Protein AF-A0A536RA27-F1 (afdb_monomer)

Foldseek 3Di:
DDPDDPPPVVVVPDADQPDPVSLVVVCVVCVVVQLVVQCVVVVDNVVSVVVSVVVSVVCNVCRNVDDPPDDPPPPPPPDDDD

Structure (mmCIF, N/CA/C/O backbone):
data_AF-A0A536RA27-F1
#
_entry.id   AF-A0A536RA27-F1
#
loop_
_atom_site.group_PDB
_atom_site.id
_atom_site.type_symbol
_atom_site.label_atom_id
_atom_site.label_alt_id
_atom_site.label_comp_id
_atom_site.label_asym_id
_atom_site.label_entity_id
_atom_site.label_seq_id
_atom_site.pdbx_PDB_ins_code
_atom_site.Cartn_x
_atom_site.Cartn_y
_atom_site.Cartn_z
_atom_site.occupancy
_atom_site.B_iso_or_equiv
_atom_site.auth_seq_id
_atom_site.auth_comp_id
_atom_site.auth_asym_id
_atom_site.auth_atom_id
_atom_site.pdbx_PDB_model_num
ATOM 1 N N . MET A 1 1 ? -21.804 18.677 -24.304 1.00 33.88 1 MET A N 1
ATOM 2 C CA . MET A 1 1 ? -20.681 18.785 -23.342 1.00 33.88 1 MET A CA 1
ATOM 3 C C . MET A 1 1 ? -20.903 17.710 -22.292 1.00 33.88 1 MET A C 1
ATOM 5 O O . MET A 1 1 ? -21.985 17.702 -21.740 1.00 33.88 1 MET A O 1
ATOM 9 N N . ARG A 1 2 ? -20.044 16.744 -21.989 1.00 45.59 2 ARG A N 1
ATOM 10 C CA . ARG A 1 2 ? -18.661 16.432 -22.348 1.00 45.59 2 ARG A CA 1
ATOM 11 C C . ARG A 1 2 ? -18.576 14.902 -22.200 1.00 45.59 2 ARG A C 1
ATOM 13 O O . ARG A 1 2 ? -18.582 14.402 -21.083 1.00 45.59 2 ARG A O 1
ATOM 20 N N . LEU A 1 3 ? -18.608 14.175 -23.319 1.00 39.44 3 LEU A N 1
ATOM 21 C CA . LEU A 1 3 ? -18.178 12.776 -23.380 1.00 39.44 3 LEU A CA 1
ATOM 22 C C . LEU A 1 3 ? -16.654 12.816 -23.330 1.00 39.44 3 LEU A C 1
ATOM 24 O O . LEU A 1 3 ? -15.995 12.812 -24.363 1.00 39.44 3 LEU A O 1
ATOM 28 N N . GLU A 1 4 ? -16.104 12.986 -22.137 1.00 45.22 4 GLU A N 1
ATOM 29 C CA . GLU A 1 4 ? -14.692 12.720 -21.941 1.00 45.22 4 GLU A CA 1
ATOM 30 C C . GLU A 1 4 ? -14.536 11.266 -21.571 1.00 45.22 4 GLU A C 1
ATOM 32 O O . GLU A 1 4 ? -14.838 10.850 -20.456 1.00 45.22 4 GLU A O 1
ATOM 37 N N . SER A 1 5 ? -14.125 10.516 -22.587 1.00 39.44 5 SER A N 1
ATOM 38 C CA . SER A 1 5 ? -13.003 9.601 -22.483 1.00 39.44 5 SER A CA 1
ATOM 39 C C . SER A 1 5 ? -12.927 8.898 -21.136 1.00 39.44 5 SER A C 1
ATOM 41 O O . SER A 1 5 ? -12.180 9.283 -20.238 1.00 39.44 5 SER A O 1
ATOM 43 N N . ILE A 1 6 ? -13.678 7.805 -21.037 1.00 49.94 6 ILE A N 1
ATOM 44 C CA . ILE A 1 6 ? -13.268 6.669 -20.219 1.00 49.94 6 ILE A CA 1
ATOM 45 C C . ILE A 1 6 ? -11.964 6.184 -20.864 1.00 49.94 6 ILE A C 1
ATOM 47 O O . ILE A 1 6 ? -11.964 5.313 -21.730 1.00 49.94 6 ILE A O 1
ATOM 51 N N . GLU A 1 7 ? -10.865 6.869 -20.553 1.00 46.69 7 GLU A N 1
ATOM 52 C CA . GLU A 1 7 ? -9.521 6.467 -20.937 1.00 46.69 7 GLU A CA 1
ATOM 53 C C . GLU A 1 7 ? -9.350 5.050 -20.389 1.00 46.69 7 GLU A C 1
ATOM 55 O O . GLU A 1 7 ? -9.473 4.825 -19.185 1.00 46.69 7 GLU A O 1
ATOM 60 N N . LEU A 1 8 ? -9.168 4.093 -21.293 1.00 40.78 8 LEU A N 1
ATOM 61 C CA . LEU A 1 8 ? -9.038 2.675 -20.989 1.00 40.78 8 LEU A CA 1
ATOM 62 C C . LEU A 1 8 ? -7.973 2.496 -19.885 1.00 40.78 8 LEU A C 1
ATOM 64 O O . LEU A 1 8 ? -6.804 2.806 -20.129 1.00 40.78 8 LEU A O 1
ATOM 68 N N . PRO A 1 9 ? -8.335 2.016 -18.679 1.00 47.34 9 PRO A N 1
ATOM 69 C CA . PRO A 1 9 ? -7.415 1.988 -17.538 1.00 47.34 9 PRO A CA 1
ATOM 70 C C . PRO A 1 9 ? -6.184 1.094 -17.789 1.00 47.34 9 PRO A C 1
ATOM 72 O O . PRO A 1 9 ? -5.098 1.370 -17.289 1.00 47.34 9 PRO A O 1
ATOM 75 N N . ALA A 1 10 ? -6.306 0.117 -18.692 1.00 50.38 10 ALA A N 1
ATOM 76 C CA . ALA A 1 10 ? -5.326 -0.943 -18.911 1.00 50.38 10 ALA A CA 1
ATOM 77 C C . ALA A 1 10 ? -3.975 -0.514 -19.524 1.00 50.38 10 ALA A C 1
ATOM 79 O O . ALA A 1 10 ? -2.983 -1.223 -19.348 1.00 50.38 10 ALA A O 1
ATOM 80 N N . GLU A 1 11 ? -3.894 0.609 -20.248 1.00 44.91 11 GLU A N 1
ATOM 81 C CA . GLU A 1 11 ? -2.641 1.018 -20.917 1.00 44.91 11 GLU A CA 1
ATOM 82 C C . GLU A 1 11 ? -1.773 1.944 -20.046 1.00 44.91 11 GLU A C 1
ATOM 84 O O . GLU A 1 11 ? -0.554 1.977 -20.198 1.00 44.91 11 GLU A O 1
ATOM 89 N N . ARG A 1 12 ? -2.376 2.607 -19.046 1.00 51.59 12 ARG A N 1
ATOM 90 C 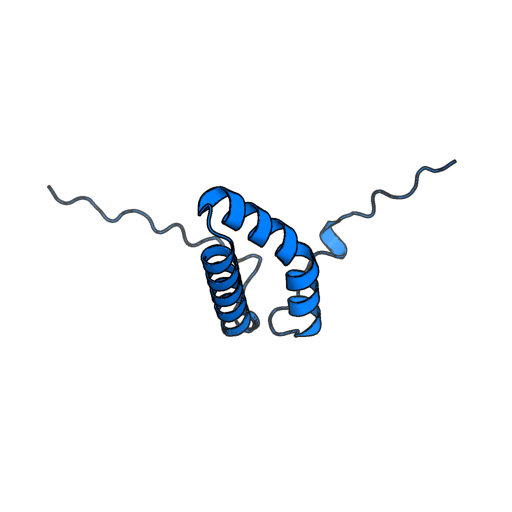CA . ARG A 1 12 ? -1.679 3.391 -18.003 1.00 51.59 12 ARG A CA 1
ATOM 91 C C . ARG A 1 12 ? -1.345 2.577 -16.738 1.00 51.59 12 ARG A C 1
ATOM 93 O O . ARG A 1 12 ? -0.692 3.099 -15.836 1.00 51.59 12 ARG A O 1
ATOM 100 N N . GLU A 1 13 ? -1.791 1.322 -16.659 1.00 62.41 13 GLU A N 1
ATOM 101 C CA . GLU A 1 13 ? -1.778 0.496 -15.436 1.00 62.41 13 GLU A CA 1
ATOM 102 C C . GLU A 1 13 ? -0.645 -0.525 -15.331 1.00 62.41 13 GLU A C 1
ATOM 104 O O . GLU A 1 13 ? -0.509 -1.178 -14.294 1.00 62.41 13 GLU A O 1
ATOM 109 N N . ARG A 1 14 ? 0.197 -0.670 -16.357 1.00 79.00 14 ARG A N 1
ATOM 110 C CA . ARG A 1 14 ? 1.367 -1.541 -16.228 1.00 79.00 14 ARG A CA 1
ATOM 111 C C . ARG A 1 14 ? 2.443 -0.831 -15.423 1.00 79.00 14 ARG A C 1
ATOM 113 O O . ARG A 1 14 ? 2.903 0.246 -15.788 1.00 79.00 14 ARG A O 1
ATOM 120 N N . TYR A 1 15 ? 2.818 -1.453 -14.317 1.00 87.94 15 TYR A N 1
ATOM 121 C CA . TYR A 1 15 ? 3.990 -1.066 -13.557 1.00 87.94 15 TYR A CA 1
ATOM 122 C C . TYR A 1 15 ? 5.194 -1.870 -14.037 1.00 87.94 15 TYR A C 1
ATOM 124 O O . TYR A 1 15 ? 5.078 -3.077 -14.251 1.00 87.94 15 TYR A O 1
ATOM 132 N N . GLU A 1 16 ? 6.338 -1.211 -14.168 1.00 91.56 16 GLU A N 1
ATOM 133 C CA . GLU A 1 16 ? 7.608 -1.831 -14.525 1.00 91.56 16 GLU A CA 1
ATOM 134 C C . GLU A 1 16 ? 8.342 -2.335 -13.267 1.00 91.56 16 GLU A C 1
ATOM 136 O O . GLU A 1 16 ? 8.811 -1.523 -12.459 1.00 91.56 16 GLU A O 1
ATOM 141 N N . PRO A 1 17 ? 8.472 -3.664 -13.073 1.00 91.12 17 PRO A N 1
ATOM 142 C CA . PRO A 1 17 ? 9.219 -4.231 -11.955 1.00 91.12 17 PRO A CA 1
ATOM 143 C C . PRO A 1 17 ? 10.650 -3.688 -11.906 1.00 91.12 17 PRO A C 1
ATOM 145 O O . PRO A 1 17 ? 11.387 -3.727 -12.887 1.00 91.12 17 PRO A O 1
ATOM 148 N N . GLY A 1 18 ? 11.065 -3.191 -10.744 1.00 90.75 18 GLY A N 1
ATOM 149 C CA . GLY A 1 18 ? 12.375 -2.570 -10.547 1.00 90.75 18 GLY A CA 1
ATOM 150 C C . GLY A 1 18 ? 12.452 -1.066 -10.822 1.00 90.75 18 GLY A C 1
ATOM 151 O O . GLY A 1 18 ? 13.426 -0.459 -10.377 1.00 90.75 18 GLY A O 1
ATOM 152 N N . SER A 1 19 ? 11.442 -0.450 -11.452 1.00 94.75 19 SER A N 1
ATOM 153 C CA . SER A 1 19 ? 11.345 1.012 -11.576 1.00 94.75 19 SER A CA 1
ATOM 154 C C . SER A 1 19 ? 10.900 1.639 -10.253 1.00 94.75 19 SER A C 1
ATOM 156 O O . SER A 1 19 ? 9.837 1.317 -9.718 1.00 94.75 19 SER A O 1
ATOM 158 N N . GLU A 1 20 ? 11.720 2.537 -9.708 1.00 95.00 20 GLU A N 1
ATOM 159 C CA . GLU A 1 20 ? 11.427 3.232 -8.449 1.00 95.00 20 GLU A CA 1
ATOM 160 C C . GLU A 1 20 ? 10.230 4.181 -8.592 1.00 95.00 20 GLU A C 1
ATOM 162 O O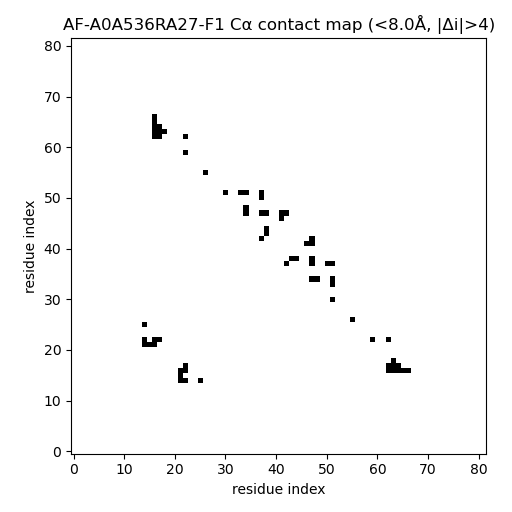 . GLU A 1 20 ? 9.343 4.181 -7.741 1.00 95.00 20 GLU A O 1
ATOM 167 N N . ALA A 1 21 ? 10.142 4.907 -9.711 1.00 95.19 21 ALA A N 1
ATOM 168 C CA . ALA A 1 21 ? 9.027 5.811 -10.000 1.00 95.19 21 ALA A CA 1
ATOM 169 C C . ALA A 1 21 ? 7.685 5.064 -10.102 1.00 95.19 21 ALA A C 1
ATOM 171 O O . ALA A 1 21 ? 6.642 5.560 -9.668 1.00 95.19 21 ALA A O 1
ATOM 172 N N . ASP A 1 22 ? 7.707 3.846 -10.641 1.00 94.06 22 ASP A N 1
ATOM 173 C CA . ASP A 1 22 ? 6.515 3.010 -10.747 1.00 94.06 22 ASP A CA 1
ATOM 174 C C . ASP A 1 22 ? 6.094 2.442 -9.395 1.00 94.06 22 ASP A C 1
ATOM 176 O O . ASP A 1 22 ? 4.900 2.436 -9.082 1.00 94.06 22 ASP A O 1
ATOM 180 N N . PHE A 1 23 ? 7.056 2.045 -8.559 1.00 94.81 23 PHE A N 1
ATOM 181 C CA . PHE A 1 23 ? 6.763 1.649 -7.185 1.00 94.81 23 PHE A CA 1
ATOM 182 C C . PHE A 1 23 ? 6.225 2.824 -6.359 1.00 94.81 23 PHE A C 1
ATOM 184 O O . PHE A 1 23 ? 5.266 2.663 -5.605 1.00 94.81 23 PHE A O 1
ATOM 191 N N . GLU A 1 24 ? 6.782 4.025 -6.524 1.00 95.81 24 GLU A N 1
ATOM 192 C CA . GLU A 1 24 ? 6.281 5.231 -5.866 1.00 95.81 24 GLU A CA 1
ATOM 193 C C . GLU A 1 24 ? 4.846 5.550 -6.309 1.00 95.81 24 GLU A C 1
ATOM 195 O O . GLU A 1 24 ? 3.983 5.836 -5.472 1.00 95.81 24 GLU A O 1
ATOM 200 N N . ARG A 1 25 ? 4.553 5.449 -7.613 1.00 94.31 25 ARG A N 1
ATOM 201 C CA . ARG A 1 25 ? 3.192 5.609 -8.143 1.00 94.31 25 ARG A CA 1
ATOM 202 C C . ARG A 1 25 ? 2.238 4.579 -7.539 1.00 94.31 25 ARG A C 1
ATOM 204 O O . ARG A 1 25 ? 1.143 4.951 -7.118 1.00 94.31 25 ARG A O 1
ATOM 211 N N . LEU A 1 26 ? 2.643 3.309 -7.463 1.00 93.12 26 LEU 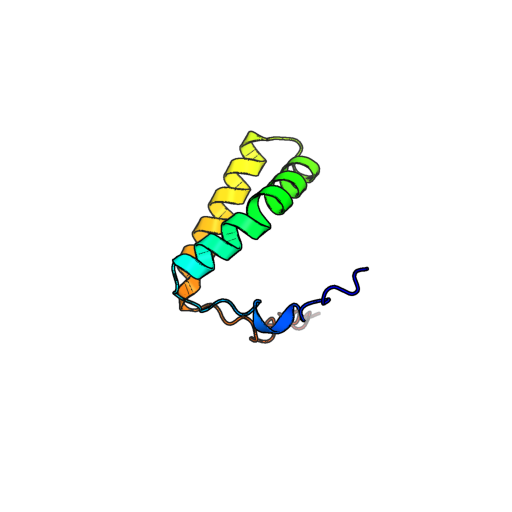A N 1
ATOM 212 C CA . LEU A 1 26 ? 1.877 2.251 -6.796 1.00 93.12 26 LEU A CA 1
ATOM 213 C C . LEU A 1 26 ? 1.590 2.630 -5.338 1.00 93.12 26 LEU A C 1
ATOM 215 O O . LEU A 1 26 ? 0.426 2.712 -4.950 1.00 93.12 26 LEU A O 1
ATOM 219 N N . TYR A 1 27 ? 2.633 2.944 -4.567 1.00 94.56 27 TYR A N 1
ATOM 220 C CA . TYR A 1 27 ? 2.536 3.332 -3.162 1.00 94.56 27 TYR A CA 1
ATOM 221 C C . TYR A 1 27 ? 1.556 4.492 -2.955 1.00 94.56 27 TYR A C 1
ATOM 223 O O . TYR A 1 27 ? 0.616 4.380 -2.164 1.00 94.56 27 TYR A O 1
ATOM 231 N N . ARG A 1 28 ? 1.712 5.592 -3.702 1.00 95.00 28 ARG A N 1
ATOM 232 C CA . ARG A 1 28 ? 0.845 6.778 -3.590 1.00 95.00 28 ARG A CA 1
ATOM 233 C C . ARG A 1 28 ? -0.618 6.457 -3.895 1.00 95.00 28 ARG A C 1
ATOM 235 O O . ARG A 1 28 ? -1.503 6.974 -3.211 1.00 95.00 28 ARG A O 1
ATOM 242 N N . ASN A 1 29 ? -0.868 5.579 -4.866 1.00 94.62 29 ASN A N 1
ATOM 243 C CA . ASN A 1 29 ? -2.218 5.196 -5.273 1.00 94.62 29 ASN A CA 1
ATOM 244 C C . ASN A 1 29 ? -2.907 4.267 -4.260 1.00 94.62 29 ASN A C 1
ATOM 246 O O . ASN A 1 29 ? -4.129 4.321 -4.116 1.00 94.62 29 ASN A O 1
ATOM 250 N N . THR A 1 30 ? -2.160 3.417 -3.546 1.00 94.44 30 THR A N 1
ATOM 251 C CA . THR A 1 30 ? -2.756 2.364 -2.704 1.00 94.44 30 THR A CA 1
ATOM 252 C C . THR A 1 30 ? -2.633 2.594 -1.199 1.00 94.44 30 THR A C 1
ATOM 254 O O . THR A 1 30 ? -3.455 2.059 -0.450 1.00 94.44 30 THR A O 1
ATOM 257 N N . TYR A 1 31 ? -1.674 3.404 -0.734 1.00 95.50 31 TYR A N 1
ATOM 258 C CA . TYR A 1 31 ? -1.339 3.549 0.690 1.00 95.50 31 TYR A CA 1
ATOM 259 C C . TYR A 1 31 ? -2.545 3.901 1.563 1.00 95.50 31 TYR A C 1
ATOM 261 O O . TYR A 1 31 ? -2.874 3.165 2.491 1.00 95.50 31 TYR A O 1
ATOM 269 N N . ARG A 1 32 ? -3.260 4.986 1.235 1.00 95.44 32 ARG A N 1
ATOM 270 C CA . ARG A 1 32 ? -4.380 5.479 2.060 1.00 95.44 32 ARG A CA 1
ATOM 271 C C . ARG A 1 32 ? -5.507 4.451 2.177 1.00 95.44 32 ARG A C 1
ATOM 273 O O . ARG A 1 32 ? -6.094 4.308 3.246 1.00 95.44 32 ARG A O 1
ATOM 280 N N . ARG A 1 33 ? -5.791 3.721 1.092 1.00 95.75 33 ARG A N 1
ATOM 281 C CA . ARG A 1 33 ? -6.839 2.690 1.057 1.00 95.75 33 ARG A CA 1
ATOM 282 C C . ARG A 1 33 ? -6.461 1.474 1.903 1.00 95.75 33 ARG A C 1
ATOM 284 O O . ARG A 1 33 ? -7.297 0.975 2.655 1.00 95.75 33 ARG A O 1
ATOM 291 N N . ILE A 1 34 ? -5.217 1.008 1.790 1.00 95.69 34 ILE A N 1
ATOM 292 C CA . ILE A 1 34 ? -4.714 -0.136 2.564 1.00 95.69 34 ILE A CA 1
ATOM 293 C C . ILE A 1 34 ? -4.655 0.215 4.052 1.00 95.69 34 ILE A C 1
ATOM 295 O O . ILE A 1 34 ? -5.222 -0.516 4.860 1.00 95.69 34 ILE A O 1
ATOM 299 N N . LEU A 1 35 ? -4.079 1.366 4.407 1.00 96.88 35 LEU A N 1
ATOM 300 C CA . LEU A 1 35 ? -3.999 1.808 5.798 1.00 96.88 35 LEU A CA 1
ATOM 301 C C . LEU A 1 35 ? -5.392 1.967 6.426 1.00 96.88 35 LEU A C 1
ATOM 303 O O . LEU A 1 35 ? -5.630 1.469 7.520 1.00 96.88 35 LEU A O 1
ATOM 307 N N . GLY A 1 36 ? -6.345 2.596 5.726 1.00 96.25 36 GLY A N 1
ATOM 308 C CA . GLY A 1 36 ? -7.721 2.734 6.223 1.00 96.25 36 GLY A CA 1
ATOM 309 C C . GLY A 1 36 ? -8.415 1.387 6.462 1.00 96.25 36 GLY A C 1
ATOM 310 O O . GLY A 1 36 ? -9.141 1.216 7.444 1.00 96.25 36 GLY A O 1
ATOM 311 N N . THR A 1 37 ? -8.143 0.406 5.597 1.00 97.00 37 THR A N 1
ATOM 312 C CA . THR A 1 37 ? -8.640 -0.966 5.756 1.00 97.00 37 THR A CA 1
ATOM 313 C C . THR A 1 37 ? -8.023 -1.625 6.988 1.00 97.00 37 THR A C 1
ATOM 315 O O . THR A 1 37 ? -8.750 -2.167 7.816 1.00 97.00 37 THR A O 1
ATOM 318 N N . LEU A 1 38 ? -6.702 -1.524 7.158 1.00 96.81 38 LEU A N 1
ATOM 319 C CA . LEU A 1 38 ? -6.005 -2.085 8.314 1.00 96.81 38 LEU A CA 1
ATOM 320 C C . LEU A 1 38 ? -6.478 -1.447 9.622 1.00 96.81 38 LEU A C 1
ATOM 322 O O . LEU A 1 38 ? -6.857 -2.183 10.523 1.00 96.81 38 LEU A O 1
ATOM 326 N N . ILE A 1 39 ? -6.601 -0.119 9.699 1.00 98.19 39 ILE A N 1
ATOM 327 C CA . ILE A 1 39 ? -7.162 0.575 10.875 1.00 98.19 39 ILE A CA 1
ATOM 328 C C . ILE A 1 39 ? -8.542 0.007 11.248 1.00 98.19 39 ILE A C 1
ATOM 330 O O . ILE A 1 39 ? -8.844 -0.193 12.424 1.00 98.19 39 ILE A O 1
ATOM 334 N N . THR A 1 40 ? -9.377 -0.292 10.251 1.00 97.62 40 THR A N 1
ATOM 335 C CA . THR A 1 40 ? -10.714 -0.859 10.480 1.00 97.62 40 THR A CA 1
ATOM 336 C C . THR A 1 40 ? -10.660 -2.300 10.998 1.00 97.62 40 THR A C 1
ATOM 338 O O . THR A 1 40 ? -11.499 -2.680 11.815 1.00 97.62 40 THR A O 1
ATOM 341 N N . LEU A 1 41 ? -9.687 -3.097 10.546 1.00 97.06 41 LEU A N 1
ATOM 342 C CA . LEU A 1 41 ? -9.533 -4.505 10.918 1.00 97.06 41 LEU A CA 1
ATOM 343 C C . LEU A 1 41 ? -8.850 -4.689 12.276 1.00 97.06 41 LEU A C 1
ATOM 345 O O . LEU A 1 41 ? -9.368 -5.420 13.114 1.00 97.06 41 LEU A O 1
ATOM 349 N N . VAL A 1 42 ? -7.713 -4.027 12.502 1.00 96.69 42 VAL A N 1
ATOM 350 C CA . VAL A 1 42 ? -6.929 -4.185 13.738 1.00 96.69 42 VAL A CA 1
ATOM 351 C C . VAL A 1 42 ? -7.374 -3.258 14.868 1.00 96.69 42 VAL A C 1
ATOM 353 O O . VAL A 1 42 ? -7.020 -3.507 16.013 1.00 96.69 42 VAL A O 1
ATOM 356 N N . ARG A 1 43 ? -8.175 -2.217 14.583 1.00 96.69 43 ARG A N 1
ATOM 357 C CA . ARG A 1 43 ? -8.706 -1.251 15.574 1.00 96.69 43 ARG A CA 1
ATOM 358 C C . ARG A 1 43 ? -7.648 -0.508 16.400 1.00 96.69 43 ARG A C 1
ATOM 360 O O . ARG A 1 43 ? -7.999 0.185 17.348 1.00 96.69 43 ARG A O 1
ATOM 367 N N . ASP A 1 44 ? -6.390 -0.578 15.987 1.00 97.25 44 ASP A N 1
ATOM 368 C CA . ASP A 1 44 ? -5.282 0.212 16.504 1.00 97.25 44 ASP A CA 1
ATOM 369 C C . ASP A 1 44 ? -4.540 0.848 15.331 1.00 97.25 44 ASP A C 1
ATOM 371 O O . ASP A 1 44 ? -4.153 0.183 14.367 1.00 97.25 44 ASP A O 1
ATOM 375 N N . ARG A 1 45 ? -4.365 2.165 15.415 1.00 95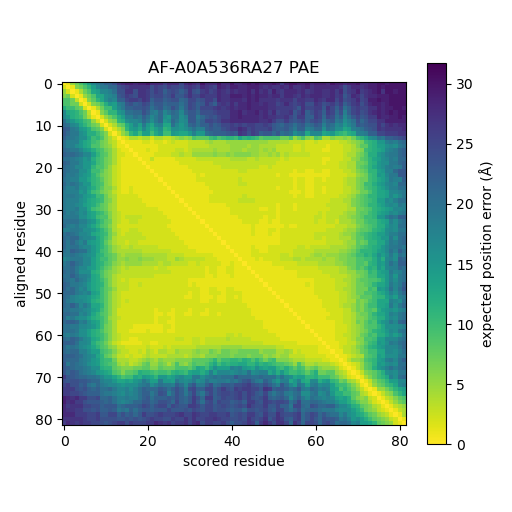.62 45 ARG A N 1
ATOM 376 C CA . ARG A 1 45 ? -3.709 2.941 14.374 1.00 95.62 45 ARG A CA 1
ATOM 377 C C . ARG A 1 45 ? -2.209 2.672 14.323 1.00 95.62 45 ARG A C 1
ATOM 379 O O . ARG A 1 45 ? -1.694 2.556 13.217 1.00 95.62 45 ARG A O 1
ATOM 386 N N . ALA A 1 46 ? -1.536 2.571 15.470 1.00 97.75 46 ALA A N 1
ATOM 387 C CA . ALA A 1 46 ? -0.088 2.365 15.498 1.00 97.75 46 ALA A CA 1
ATOM 388 C C . ALA A 1 46 ? 0.261 1.007 14.874 1.00 97.75 46 ALA A C 1
ATOM 390 O O . ALA A 1 46 ? 1.001 0.948 13.896 1.00 97.75 46 ALA A O 1
ATOM 391 N N . THR A 1 47 ? -0.414 -0.056 15.323 1.00 97.31 47 THR A N 1
ATOM 392 C CA . THR A 1 47 ? -0.288 -1.389 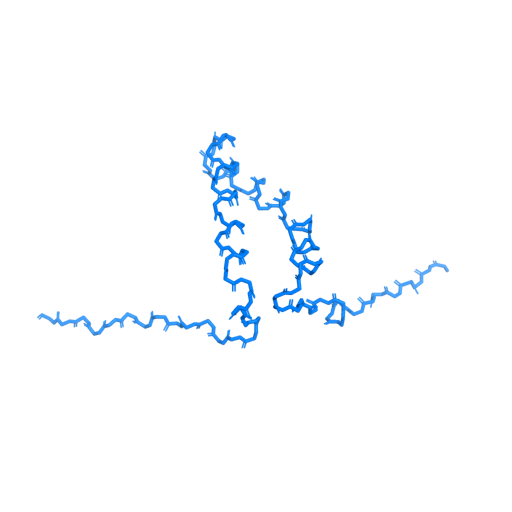14.718 1.00 97.31 47 THR A CA 1
ATOM 393 C C . THR A 1 47 ? -0.608 -1.387 13.214 1.00 97.31 47 THR A C 1
ATOM 395 O O . THR A 1 47 ? 0.083 -2.035 12.432 1.00 97.31 47 THR A O 1
ATOM 398 N N . ALA A 1 48 ? -1.635 -0.654 12.763 1.00 98.00 48 ALA A N 1
ATOM 399 C CA . ALA A 1 48 ? -1.964 -0.576 11.337 1.00 98.00 48 ALA A CA 1
ATOM 400 C C . ALA A 1 48 ? -0.877 0.124 10.503 1.00 98.00 48 ALA A C 1
ATOM 402 O O . ALA A 1 48 ? -0.613 -0.296 9.372 1.00 98.00 48 ALA A O 1
ATOM 403 N N . GLU A 1 49 ? -0.265 1.186 11.033 1.00 97.81 49 GLU A N 1
ATOM 404 C CA . GLU A 1 49 ? 0.841 1.898 10.388 1.00 97.81 49 GLU A CA 1
ATOM 405 C C . GLU A 1 49 ? 2.069 0.984 10.265 1.00 97.81 49 GLU A C 1
ATOM 407 O O . GLU A 1 49 ? 2.588 0.838 9.155 1.00 97.81 49 GLU A O 1
ATOM 412 N N . ASP A 1 50 ? 2.435 0.271 11.332 1.00 98.00 50 ASP A N 1
ATOM 413 C CA . ASP A 1 50 ? 3.547 -0.691 11.332 1.00 98.00 50 ASP A CA 1
ATOM 414 C C . ASP A 1 50 ? 3.318 -1.828 10.323 1.00 98.00 50 ASP A C 1
ATOM 416 O O . ASP A 1 50 ? 4.161 -2.087 9.461 1.00 98.00 50 ASP A O 1
ATOM 420 N N . CYS A 1 51 ? 2.134 -2.456 10.341 1.00 96.69 51 CYS A N 1
ATOM 421 C CA . CYS A 1 51 ? 1.783 -3.502 9.375 1.00 96.69 51 CYS A CA 1
ATOM 422 C C . CYS A 1 51 ? 1.825 -2.996 7.925 1.00 96.69 51 CYS A C 1
ATOM 424 O O . CYS A 1 51 ? 2.239 -3.721 7.013 1.00 96.69 51 CYS A O 1
ATOM 426 N N . THR A 1 52 ? 1.381 -1.757 7.691 1.00 96.44 52 THR A N 1
ATOM 427 C CA . THR A 1 52 ? 1.411 -1.147 6.357 1.00 96.44 52 THR A CA 1
ATOM 428 C C . THR A 1 52 ? 2.853 -0.946 5.897 1.00 96.44 52 THR A C 1
ATOM 430 O O . THR A 1 52 ? 3.187 -1.316 4.770 1.00 96.44 52 THR A O 1
ATOM 433 N N . GLN A 1 53 ? 3.712 -0.396 6.758 1.00 96.50 53 GLN A N 1
ATOM 434 C CA . GLN A 1 53 ? 5.123 -0.168 6.447 1.00 96.50 53 GLN A CA 1
ATOM 435 C C . GLN A 1 53 ? 5.853 -1.478 6.147 1.00 96.50 53 GLN A C 1
ATOM 437 O O . GLN A 1 53 ? 6.474 -1.586 5.092 1.00 96.50 53 GLN A O 1
ATOM 442 N N . GLU A 1 54 ? 5.699 -2.499 6.994 1.00 97.38 54 GLU A N 1
ATOM 443 C CA . GLU A 1 54 ? 6.313 -3.817 6.784 1.00 97.38 54 GLU A CA 1
ATOM 444 C C . GLU A 1 54 ? 5.864 -4.447 5.454 1.00 97.38 54 GLU A C 1
ATOM 446 O O . GLU A 1 54 ? 6.659 -5.044 4.721 1.00 97.38 54 GLU A O 1
ATOM 451 N N . THR A 1 55 ? 4.588 -4.276 5.098 1.00 95.38 55 THR A N 1
ATOM 452 C CA . THR A 1 55 ? 4.041 -4.766 3.827 1.00 95.38 55 THR A CA 1
ATOM 453 C C . THR A 1 55 ? 4.715 -4.094 2.632 1.00 95.38 55 THR A C 1
ATOM 455 O O . THR A 1 55 ? 5.156 -4.786 1.711 1.00 95.38 55 THR A O 1
ATOM 458 N N . TYR A 1 56 ? 4.828 -2.761 2.632 1.00 96.44 56 TYR A N 1
ATOM 459 C CA . TYR A 1 56 ? 5.470 -2.040 1.529 1.00 96.44 56 TYR A CA 1
ATOM 460 C C . TYR A 1 56 ? 6.979 -2.246 1.487 1.00 96.44 56 TYR A C 1
ATOM 462 O O . TYR A 1 56 ? 7.533 -2.349 0.396 1.00 96.44 56 TYR A O 1
ATOM 470 N N . GLU A 1 57 ? 7.645 -2.381 2.631 1.00 97.44 57 GLU A N 1
ATOM 471 C CA . GLU A 1 57 ? 9.062 -2.727 2.681 1.00 97.44 57 GLU A CA 1
ATOM 472 C C . GLU A 1 57 ? 9.311 -4.083 2.007 1.00 97.44 57 GLU A C 1
ATOM 474 O O . GLU A 1 57 ? 10.176 -4.212 1.136 1.00 97.44 57 GLU A O 1
ATOM 479 N N . ARG A 1 58 ? 8.513 -5.102 2.351 1.00 96.12 58 ARG A N 1
ATOM 480 C CA . ARG A 1 58 ? 8.587 -6.422 1.712 1.00 96.12 58 ARG A CA 1
ATOM 481 C C . ARG A 1 58 ? 8.265 -6.351 0.225 1.00 96.12 58 ARG A C 1
ATOM 483 O O . ARG A 1 58 ? 8.965 -6.982 -0.567 1.00 96.12 58 ARG A O 1
ATOM 490 N N . ALA A 1 59 ? 7.242 -5.592 -0.161 1.00 94.38 59 ALA A N 1
ATOM 491 C CA . ALA A 1 59 ? 6.895 -5.399 -1.565 1.00 94.38 59 ALA A CA 1
ATOM 492 C C . ALA A 1 59 ? 8.053 -4.752 -2.341 1.00 94.38 59 ALA A C 1
ATOM 494 O O . ALA A 1 59 ? 8.414 -5.246 -3.405 1.00 94.38 59 ALA A O 1
ATOM 495 N N . TYR A 1 60 ? 8.691 -3.722 -1.778 1.00 95.56 60 TYR A N 1
ATOM 496 C CA . TYR A 1 60 ? 9.820 -3.031 -2.400 1.00 95.56 60 TYR A CA 1
ATOM 497 C C . TYR A 1 60 ? 11.037 -3.945 -2.559 1.00 95.56 60 TYR A C 1
ATOM 499 O O . TYR A 1 60 ? 11.619 -4.032 -3.639 1.00 95.56 60 TYR A O 1
ATOM 507 N N . ARG A 1 61 ? 11.379 -4.715 -1.517 1.00 95.75 61 ARG A N 1
ATOM 508 C CA . ARG A 1 61 ? 12.473 -5.703 -1.568 1.00 95.75 61 ARG A CA 1
ATOM 509 C C . ARG A 1 61 ? 12.272 -6.745 -2.673 1.00 95.75 61 ARG A C 1
ATOM 511 O O . ARG A 1 61 ? 13.242 -7.187 -3.278 1.00 95.75 61 ARG A O 1
ATOM 518 N N . ASN A 1 62 ? 11.023 -7.117 -2.952 1.00 94.88 62 ASN A N 1
ATOM 519 C CA . ASN A 1 62 ? 10.675 -8.080 -3.999 1.00 94.88 62 ASN A CA 1
ATOM 520 C C . ASN A 1 62 ? 10.341 -7.424 -5.348 1.00 94.88 62 ASN A C 1
ATOM 522 O O . ASN A 1 62 ? 10.081 -8.136 -6.317 1.00 94.88 62 ASN A O 1
ATOM 526 N N . TRP A 1 63 ? 10.374 -6.090 -5.440 1.00 94.69 63 TRP A N 1
ATOM 527 C CA . TRP A 1 63 ? 9.845 -5.341 -6.578 1.00 94.69 63 TRP A CA 1
ATOM 528 C C . TRP A 1 63 ? 10.489 -5.731 -7.904 1.00 94.69 63 TRP A C 1
ATOM 530 O O . TRP A 1 63 ? 9.794 -5.975 -8.882 1.00 94.69 63 TRP A O 1
ATOM 540 N N . ARG A 1 64 ? 11.817 -5.878 -7.925 1.00 92.25 64 ARG A N 1
ATOM 541 C CA . ARG A 1 64 ? 12.574 -6.263 -9.130 1.00 92.25 64 ARG A CA 1
ATOM 542 C C . ARG A 1 64 ? 12.216 -7.648 -9.671 1.00 92.25 64 ARG A C 1
ATOM 544 O O . ARG A 1 64 ? 12.372 -7.890 -10.860 1.00 92.25 64 ARG A O 1
ATOM 551 N N . GLY A 1 65 ? 11.791 -8.562 -8.801 1.00 90.00 65 GLY A N 1
ATOM 552 C CA . GLY A 1 65 ? 11.422 -9.930 -9.173 1.00 90.00 65 GLY A CA 1
ATOM 553 C C . GLY A 1 65 ? 9.918 -10.132 -9.334 1.00 90.00 65 GLY A C 1
ATOM 554 O O . GLY A 1 65 ? 9.483 -11.238 -9.661 1.00 90.00 65 GLY A O 1
ATOM 555 N N . TRP A 1 66 ? 9.115 -9.099 -9.071 1.00 87.19 66 TRP A N 1
ATOM 556 C CA . TRP A 1 66 ? 7.669 -9.201 -9.129 1.00 87.19 66 TRP A CA 1
ATOM 557 C C . TRP A 1 66 ? 7.197 -9.393 -10.569 1.00 87.19 66 TRP A C 1
ATOM 559 O O . TRP A 1 66 ? 7.682 -8.762 -11.505 1.00 87.19 66 TRP A O 1
ATOM 569 N N . ARG A 1 67 ? 6.230 -10.294 -10.742 1.00 82.88 67 ARG A N 1
ATOM 570 C CA . ARG A 1 67 ? 5.629 -10.614 -12.034 1.00 82.88 67 ARG A CA 1
ATOM 571 C C . ARG A 1 67 ? 4.121 -10.377 -11.929 1.00 82.88 67 ARG A C 1
ATOM 573 O O . ARG A 1 67 ? 3.450 -11.240 -11.362 1.00 82.88 67 ARG A O 1
ATOM 580 N N . PRO A 1 68 ? 3.591 -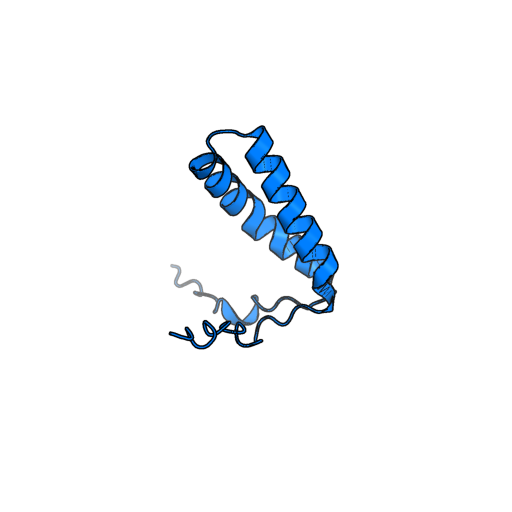9.251 -12.444 1.00 74.06 68 PRO A N 1
ATOM 581 C CA . PRO A 1 68 ? 2.161 -8.935 -12.360 1.00 74.06 68 PRO A CA 1
ATOM 582 C C . PRO A 1 68 ? 1.281 -10.034 -12.956 1.00 74.06 68 PRO A C 1
ATOM 584 O O . PRO A 1 68 ? 0.236 -10.359 -12.404 1.00 74.06 68 PRO A O 1
ATOM 587 N N . ASP A 1 69 ? 1.755 -10.646 -14.041 1.00 74.44 69 ASP A N 1
ATOM 588 C CA . ASP A 1 69 ? 1.022 -11.661 -14.799 1.00 74.44 69 ASP A CA 1
ATOM 589 C C . ASP A 1 69 ? 1.375 -13.099 -14.386 1.00 74.44 69 ASP A C 1
ATOM 591 O O . ASP A 1 69 ? 0.998 -14.057 -15.065 1.00 74.44 69 ASP A O 1
ATOM 595 N N . ALA A 1 70 ? 2.149 -13.292 -13.310 1.00 71.06 70 ALA A N 1
ATOM 596 C CA . ALA A 1 70 ? 2.422 -14.645 -12.844 1.00 71.06 70 ALA A CA 1
ATOM 597 C C . ALA A 1 70 ? 1.130 -15.268 -12.292 1.00 71.06 70 ALA A C 1
ATOM 599 O O . ALA A 1 70 ? 0.460 -14.644 -11.466 1.00 71.06 70 ALA A O 1
ATOM 600 N N . PRO A 1 71 ? 0.785 -16.509 -12.686 1.00 58.06 71 PRO A N 1
ATOM 601 C CA . PRO A 1 71 ? -0.322 -17.212 -12.063 1.00 58.06 71 PRO A CA 1
ATOM 602 C C . PRO A 1 71 ? -0.034 -17.304 -10.565 1.00 58.06 71 PRO A C 1
ATOM 604 O O . PRO A 1 71 ? 1.035 -17.783 -10.170 1.00 58.06 71 PRO A O 1
ATOM 607 N N . SER A 1 72 ? -0.962 -16.820 -9.733 1.00 59.44 72 SER A N 1
ATOM 608 C CA .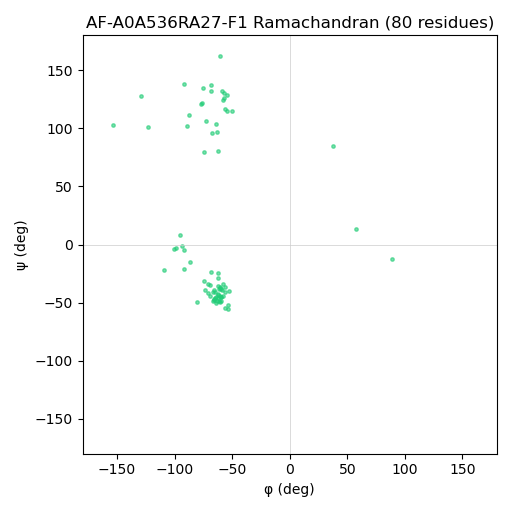 SER A 1 72 ? -0.859 -16.985 -8.287 1.00 59.44 72 SER A CA 1
ATOM 609 C C . SER A 1 72 ? -0.689 -18.476 -8.031 1.00 59.44 72 SER A C 1
ATOM 611 O O . SER A 1 72 ? -1.536 -19.286 -8.411 1.00 59.44 72 SER A O 1
ATOM 613 N N . ALA A 1 73 ? 0.470 -18.863 -7.497 1.00 59.28 73 ALA A N 1
ATOM 614 C CA . ALA A 1 73 ? 0.768 -20.261 -7.256 1.00 59.28 73 ALA A CA 1
ATOM 615 C C . ALA A 1 73 ? -0.243 -20.759 -6.223 1.00 59.28 73 ALA A C 1
ATOM 617 O O . ALA A 1 73 ? -0.094 -20.524 -5.023 1.00 59.28 73 ALA A O 1
ATOM 618 N N . VAL A 1 74 ? -1.320 -21.389 -6.699 1.00 58.81 74 VAL A N 1
ATOM 619 C CA . VAL A 1 74 ? -2.309 -22.011 -5.834 1.00 58.81 74 VAL A CA 1
ATOM 620 C C . VAL A 1 74 ? -1.553 -23.124 -5.123 1.00 58.81 74 VAL A C 1
ATOM 622 O O . VAL A 1 74 ? -1.182 -24.144 -5.709 1.00 58.81 74 VAL A O 1
ATOM 625 N N . ARG A 1 75 ? -1.215 -22.894 -3.855 1.00 59.25 75 ARG A N 1
ATOM 626 C CA . ARG A 1 75 ? -0.663 -23.943 -3.011 1.00 59.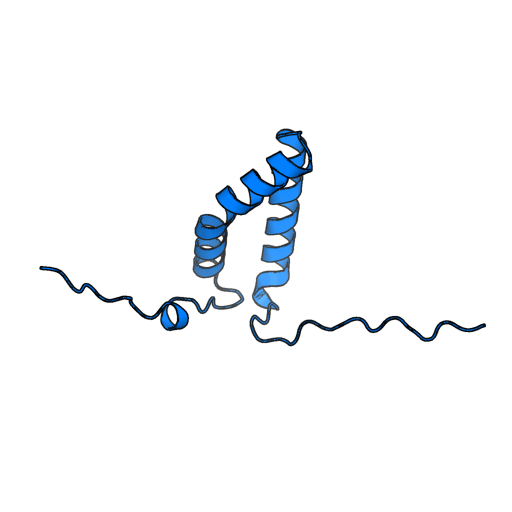25 75 ARG A CA 1
ATOM 627 C C . ARG A 1 75 ? -1.797 -24.934 -2.807 1.00 59.25 75 ARG A C 1
ATOM 629 O O . ARG A 1 75 ? -2.676 -24.712 -1.979 1.00 59.25 75 ARG A O 1
ATOM 636 N N . ARG A 1 76 ? -1.821 -25.992 -3.620 1.00 64.50 76 ARG A N 1
ATOM 637 C CA . ARG A 1 76 ? -2.769 -27.086 -3.423 1.00 64.50 76 ARG A CA 1
ATOM 638 C C . ARG A 1 76 ? -2.520 -27.664 -2.026 1.00 64.50 76 ARG A C 1
ATOM 640 O O . ARG A 1 76 ? -1.353 -27.881 -1.684 1.00 64.50 76 ARG A O 1
ATOM 647 N N . PRO A 1 77 ? -3.561 -27.873 -1.203 1.00 67.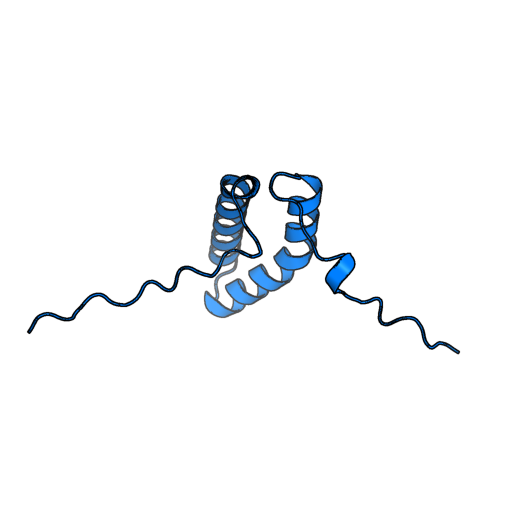62 77 PRO A N 1
ATOM 648 C CA . PRO A 1 77 ? -3.386 -28.624 0.029 1.00 67.62 77 PRO A CA 1
ATOM 649 C C . PRO A 1 77 ? -2.822 -30.001 -0.343 1.00 67.62 77 PRO A C 1
ATOM 651 O O . PRO A 1 77 ? -3.297 -30.634 -1.288 1.00 67.62 77 PRO A O 1
ATOM 654 N N . GLY A 1 78 ? -1.746 -30.409 0.335 1.00 74.38 78 GLY A N 1
ATOM 655 C CA . GLY A 1 78 ? -1.145 -31.726 0.140 1.00 74.38 78 GLY A CA 1
ATOM 656 C C . GLY A 1 78 ? -2.142 -32.842 0.473 1.00 74.38 78 GLY A C 1
ATOM 657 O O . GLY A 1 78 ? -3.151 -32.577 1.133 1.00 74.38 78 GLY A O 1
ATOM 658 N N . PRO A 1 79 ? -1.892 -34.078 0.012 1.00 72.19 79 PRO A N 1
ATOM 659 C CA . PRO A 1 79 ? -2.759 -35.203 0.326 1.00 72.19 79 PRO A CA 1
ATOM 660 C C . PRO A 1 79 ? -2.862 -35.360 1.846 1.00 72.19 79 PRO A C 1
ATOM 662 O O . PRO A 1 79 ? -1.856 -35.429 2.552 1.00 72.19 79 PRO A O 1
ATOM 665 N N . ILE A 1 80 ? -4.096 -35.377 2.344 1.00 73.19 80 ILE A N 1
ATOM 666 C CA . ILE A 1 80 ? -4.394 -35.732 3.727 1.00 73.19 80 ILE A CA 1
ATOM 667 C C . ILE A 1 80 ? -4.181 -37.246 3.797 1.00 73.19 80 ILE A C 1
ATOM 669 O O . ILE A 1 80 ? -4.948 -37.999 3.198 1.00 73.19 80 ILE A O 1
ATOM 673 N N . HIS A 1 81 ? -3.091 -37.688 4.423 1.00 67.44 81 HIS A N 1
ATOM 674 C CA . HIS A 1 81 ? -2.889 -39.110 4.686 1.00 67.44 81 HIS A CA 1
ATOM 675 C C . HIS A 1 81 ? -3.805 -39.538 5.849 1.00 67.44 81 HIS A C 1
ATOM 677 O O . HIS A 1 81 ? -3.897 -38.780 6.819 1.00 67.44 81 HIS A O 1
ATOM 683 N N . PRO A 1 82 ? -4.510 -40.680 5.728 1.00 75.00 82 PRO A N 1
ATOM 684 C CA . PRO A 1 82 ? -5.369 -41.222 6.780 1.00 75.00 82 PRO A CA 1
ATOM 685 C C . PRO A 1 82 ? -4.578 -41.737 7.987 1.00 75.00 82 PRO A C 1
ATOM 687 O O . PRO A 1 82 ? -3.397 -42.120 7.806 1.00 75.00 82 PRO A O 1
#

Solvent-accessible surface area (backbone atoms only — not comparable to full-atom values): 5212 Å² total; per-residue (Å²): 141,78,93,71,73,84,68,68,63,76,80,79,62,72,69,54,58,61,41,64,71,40,50,50,52,51,47,72,75,43,46,69,63,53,39,56,49,35,30,69,72,70,73,36,62,68,63,20,51,52,56,46,50,55,51,50,51,54,47,57,76,43,27,63,75,53,57,92,85,54,76,78,80,77,79,70,81,72,86,83,78,131

Radius of gyration: 17.87 Å; Cα contacts (8 Å, |Δi|>4): 34; chains: 1; bounding box: 33×60×40 Å

Sequence (82 aa):
MRLESIELPAERERYEPGSEADFERLYRNTYRRILGTLITLVRDRATAEDCTQETYERAYRNWRGWRPDAPSAVRRPGPIHP

pLDDT: mean 81.95, std 19.37, range [33.88, 98.19]

Mean predicted aligned error: 10.46 Å

Secondary structure (DSSP, 8-state):
--------HHHH----TT-HHHHHHHHHHHHHHHHHHHHHHHS-HHHHHHHHHHHHHHHHHTGGG--TTS-----PPPP---

Nearest PDB structures (foldseek):
  8z6g-assembly1_B  TM=7.706E-01  e=3.026E-02  Pseudomonas aeruginosa
  5wuq-assembly1_A  TM=8.469E-01  e=8.842E-02  Bacillus subtilis subsp. subtilis str. 168
  4nqw-assembly1_A  TM=8.447E-01  e=1.291E-01  Mycobacterium tuberculosis
  5wur-assembly1_A  TM=8.285E-01  e=1.560E-01  Bacillus subtilis subsp. subtilis str. 168
  5wur-assembly2_B  TM=8.229E-01  e=2.931E-01  Bacillus subtilis subsp. subtilis str. 168